Protein AF-A0A2W5D6F0-F1 (afdb_monomer)

Mean predicted aligned error: 7.06 Å

Foldseek 3Di:
DDDEAEAEVVRDVLSSVLQVQLLVQLQVQCVVVVHDRCVVFWNYWYHYPLAIETETLADDDPSSLVSSLVSCVVRVVHHSVRYHYDYPDVRPNDPDPPPDDPDPPPPDD

Solvent-accessible surface area (backbone atoms only — not comparable to full-atom values): 6380 Å² total; per-residue (Å²): 134,83,82,62,46,78,47,27,56,93,68,38,64,69,54,43,51,30,50,54,53,18,51,54,47,20,42,53,51,30,55,75,71,71,44,78,75,56,69,92,41,42,43,30,40,33,37,59,89,71,31,38,41,37,31,29,68,40,77,73,53,70,67,59,52,51,28,44,30,53,16,31,36,71,52,57,74,40,58,54,90,37,55,46,80,44,70,54,89,85,53,61,88,56,73,74,78,88,74,68,80,74,73,78,78,75,77,75,131

Radius of gyration: 14.88 Å; Cα contacts (8 Å, |Δi|>4): 153; chains: 1; bounding box: 52×28×34 Å

Sequence (109 aa):
MHKILITAYQHDEGRIARLNRSLGYAEAVLEHQGEPSLFPYLRSIHDHKGELEVGWLIEPRELQRKALERAWEKLGNETVDRVEHLLPDGAPVLEYPQEQRAVPRDRKP

Organism: NCBI:txid1007099

Secondary structure (DSSP, 8-state):
-PPPEEEEGGG-HHHHHHHHHHHHHHHHHHHHHTPPPSGGGEEEEEEETTEEEEEESSPPPHHHHHHHHHHIIIII-S-GGGEEEE--TT-----------PPP-----

Nearest PDB structures (foldseek):
  7ms9-assembly1_A  TM=5.766E-01  e=4.024E-02  Corynebacterium glutamicum
  3gad-assembly1_C  TM=5.834E-01  e=3.535E-02  Plasmodium yoelii yoelii
  4dh4-assembly1_A  TM=4.662E-01  e=1.177E-02  Toxoplasma gondii
  4p7m-assembly1_B  TM=5.597E-01  e=9.332E-02  Plasmodium falciparum
  7ms8-assembly1_A  TM=4.928E-01  e=3.535E-02  Corynebacterium glutamicum

pLDDT: mean 86.22, std 15.85, range [41.34, 97.81]

Structure (mmCIF, N/CA/C/O backbone):
data_AF-A0A2W5D6F0-F1
#
_entry.id   AF-A0A2W5D6F0-F1
#
loop_
_atom_site.group_PDB
_atom_site.id
_atom_site.type_symbol
_atom_site.label_atom_id
_atom_site.label_alt_id
_atom_site.label_comp_id
_atom_site.label_asym_id
_atom_site.label_entity_id
_atom_site.label_seq_id
_atom_site.pdbx_PDB_ins_code
_atom_site.Cartn_x
_atom_site.Cartn_y
_atom_site.Cartn_z
_atom_site.occupancy
_atom_site.B_iso_or_equiv
_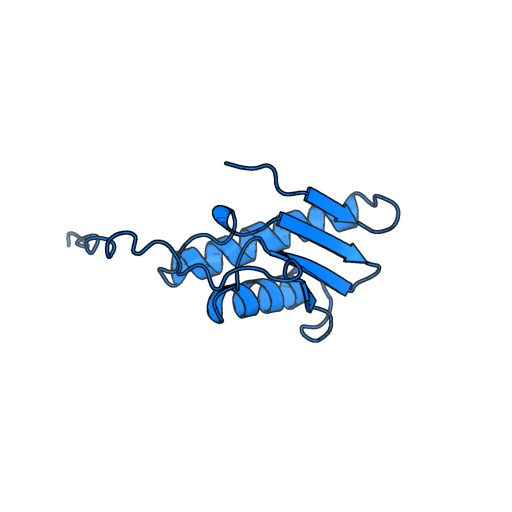atom_site.auth_seq_id
_atom_site.auth_comp_id
_atom_site.auth_asym_id
_atom_site.auth_atom_id
_atom_site.pdbx_PDB_model_num
ATOM 1 N N . MET A 1 1 ? -2.017 15.319 7.981 1.00 60.31 1 MET A N 1
ATOM 2 C CA . MET A 1 1 ? -1.638 14.178 7.124 1.00 60.31 1 MET A CA 1
ATOM 3 C C . MET A 1 1 ? -0.122 14.136 7.080 1.00 60.31 1 MET A C 1
ATOM 5 O O . MET A 1 1 ? 0.476 15.119 6.651 1.00 60.31 1 MET A O 1
ATOM 9 N N . HIS A 1 2 ? 0.508 13.098 7.630 1.00 84.25 2 HIS A N 1
ATOM 10 C CA . HIS A 1 2 ? 1.954 12.919 7.478 1.00 84.25 2 HIS A CA 1
ATOM 11 C C . HIS A 1 2 ? 2.265 12.457 6.048 1.00 84.25 2 HIS A C 1
ATOM 13 O O . HIS A 1 2 ? 1.387 11.992 5.320 1.00 84.25 2 HIS A O 1
ATOM 19 N N . LYS A 1 3 ? 3.514 12.640 5.621 1.00 90.50 3 LYS A N 1
ATOM 20 C CA . LYS A 1 3 ? 3.957 12.246 4.283 1.00 90.50 3 LYS A CA 1
ATOM 21 C C . LYS A 1 3 ? 4.296 10.755 4.276 1.00 90.50 3 LYS A C 1
ATOM 23 O O . LYS A 1 3 ? 5.172 10.335 5.026 1.00 90.50 3 LYS A O 1
ATOM 28 N N . ILE A 1 4 ? 3.643 9.993 3.402 1.00 94.94 4 ILE A N 1
ATOM 29 C CA . ILE A 1 4 ? 3.976 8.588 3.141 1.00 94.94 4 ILE A CA 1
ATOM 30 C C . ILE A 1 4 ? 5.182 8.551 2.201 1.00 94.94 4 ILE A C 1
ATOM 32 O O . ILE A 1 4 ? 5.195 9.231 1.169 1.00 94.94 4 ILE A O 1
ATOM 36 N N . LEU A 1 5 ? 6.206 7.778 2.554 1.00 96.75 5 LEU A N 1
ATOM 37 C CA . LEU A 1 5 ? 7.358 7.562 1.684 1.00 96.75 5 LEU A CA 1
ATOM 38 C C . LEU A 1 5 ? 7.037 6.467 0.659 1.00 96.75 5 LEU A C 1
ATOM 40 O O . LEU A 1 5 ? 6.867 5.314 1.034 1.00 96.75 5 LEU A O 1
ATOM 44 N N . ILE A 1 6 ? 6.972 6.827 -0.623 1.00 97.44 6 ILE A N 1
ATOM 45 C CA . ILE A 1 6 ? 6.750 5.886 -1.730 1.00 97.44 6 ILE A CA 1
ATOM 46 C C . ILE A 1 6 ? 8.050 5.774 -2.520 1.00 97.44 6 ILE A C 1
ATOM 48 O O . ILE A 1 6 ? 8.520 6.768 -3.077 1.00 97.44 6 ILE A O 1
ATOM 52 N N . THR A 1 7 ? 8.644 4.586 -2.560 1.00 97.69 7 THR A N 1
ATOM 53 C CA . THR A 1 7 ? 9.918 4.344 -3.252 1.00 97.69 7 THR A CA 1
ATOM 54 C C . THR A 1 7 ? 9.884 3.021 -4.004 1.00 97.69 7 THR A C 1
ATOM 56 O O . THR A 1 7 ? 9.071 2.151 -3.730 1.00 97.69 7 THR A O 1
ATOM 59 N N . ALA A 1 8 ? 10.792 2.838 -4.953 1.00 96.75 8 ALA A N 1
ATOM 60 C CA . ALA A 1 8 ? 10.947 1.574 -5.660 1.00 96.75 8 ALA A CA 1
ATOM 61 C C . ALA A 1 8 ? 12.423 1.298 -5.925 1.00 96.75 8 ALA A C 1
ATOM 63 O O . ALA A 1 8 ? 13.241 2.225 -5.947 1.00 96.75 8 ALA A O 1
ATOM 64 N N . TYR A 1 9 ? 12.760 0.028 -6.142 1.00 93.81 9 TYR A N 1
ATOM 65 C CA . TYR A 1 9 ? 14.084 -0.377 -6.593 1.00 93.81 9 TYR A CA 1
ATOM 66 C C . TYR A 1 9 ? 14.498 0.444 -7.823 1.00 93.81 9 TYR A C 1
ATOM 68 O O . TYR A 1 9 ? 13.730 0.574 -8.776 1.00 93.81 9 TYR A O 1
ATOM 76 N N . GLN A 1 10 ? 15.703 1.023 -7.770 1.00 94.81 10 GLN A N 1
ATOM 77 C CA . GLN A 1 10 ? 16.260 1.909 -8.805 1.00 94.81 10 GLN A CA 1
ATOM 78 C C . GLN A 1 10 ? 15.418 3.155 -9.132 1.00 94.81 10 GLN A C 1
ATOM 80 O O . GLN A 1 10 ? 15.638 3.773 -10.168 1.00 94.81 10 GLN A O 1
ATOM 85 N N . HIS A 1 11 ? 14.491 3.558 -8.255 1.00 92.56 11 HIS A N 1
ATOM 86 C CA . HIS A 1 11 ? 13.575 4.679 -8.500 1.00 92.56 11 HIS A CA 1
ATOM 87 C C . HIS A 1 11 ? 12.746 4.526 -9.787 1.00 92.56 11 HIS A C 1
ATOM 89 O O . HIS A 1 11 ? 12.375 5.519 -10.407 1.00 92.56 11 HIS A O 1
ATOM 95 N N . ASP A 1 12 ? 12.446 3.286 -10.182 1.00 95.38 12 ASP A N 1
ATOM 96 C CA . ASP A 1 12 ? 11.675 3.008 -11.390 1.00 95.38 12 ASP A CA 1
ATOM 97 C C . ASP A 1 12 ? 10.261 3.616 -11.315 1.00 95.38 12 ASP A C 1
ATOM 99 O O . ASP A 1 12 ? 9.474 3.324 -10.406 1.00 95.38 12 ASP A O 1
ATOM 103 N N . GLU A 1 13 ? 9.925 4.465 -12.286 1.00 95.19 13 GLU A N 1
ATOM 104 C CA . GLU A 1 13 ? 8.647 5.183 -12.314 1.00 95.19 13 GLU A CA 1
ATOM 105 C C . GLU A 1 13 ? 7.450 4.247 -12.534 1.00 95.19 13 GLU A C 1
ATOM 107 O O . GLU A 1 13 ? 6.367 4.490 -11.996 1.00 95.19 13 GLU A O 1
ATOM 112 N N . GLY A 1 14 ? 7.629 3.145 -13.270 1.00 94.19 14 GLY A N 1
ATOM 113 C CA . GLY A 1 14 ? 6.586 2.142 -13.490 1.00 94.19 14 GLY A CA 1
ATOM 114 C C . GLY A 1 14 ? 6.211 1.410 -12.200 1.00 94.19 14 GLY A C 1
ATOM 115 O O . GLY A 1 14 ? 5.024 1.214 -11.905 1.00 94.19 14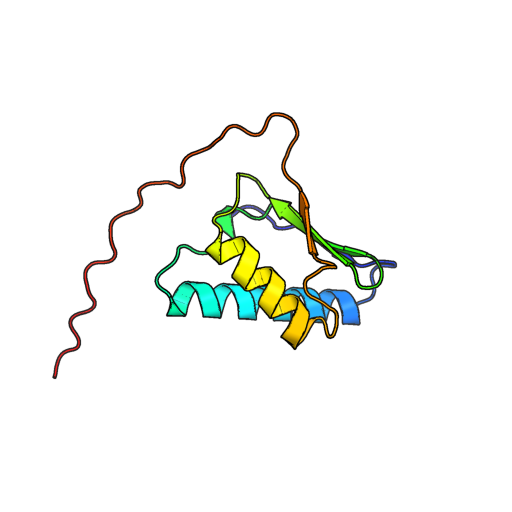 GLY A O 1
ATOM 116 N N . ARG A 1 15 ? 7.216 1.076 -11.387 1.00 94.69 15 ARG A N 1
ATOM 117 C CA . ARG A 1 15 ? 7.061 0.518 -10.041 1.00 94.69 15 ARG A CA 1
ATOM 118 C C . ARG A 1 15 ? 6.398 1.515 -9.093 1.00 94.69 15 ARG A C 1
ATOM 120 O O . ARG A 1 15 ? 5.433 1.177 -8.411 1.00 94.69 15 ARG A O 1
ATOM 127 N N . ILE A 1 16 ? 6.812 2.779 -9.109 1.00 96.69 16 ILE A N 1
ATOM 128 C CA . ILE A 1 16 ? 6.138 3.823 -8.317 1.00 96.69 16 ILE A CA 1
ATOM 129 C C . ILE A 1 16 ? 4.670 3.974 -8.749 1.00 96.69 16 ILE A C 1
ATOM 131 O O . ILE A 1 16 ? 3.772 4.081 -7.907 1.00 96.69 16 ILE A O 1
ATOM 135 N N . ALA A 1 17 ? 4.382 3.928 -10.049 1.00 95.69 17 ALA A N 1
ATOM 136 C CA . ALA A 1 17 ? 3.015 4.000 -10.550 1.00 95.69 17 ALA A CA 1
ATOM 137 C C . ALA A 1 17 ? 2.166 2.799 -10.091 1.00 95.69 17 ALA A C 1
ATOM 139 O O . ALA A 1 17 ? 1.008 2.990 -9.711 1.00 95.69 17 ALA A O 1
ATOM 140 N N . ARG A 1 18 ? 2.712 1.571 -10.079 1.00 95.12 18 ARG A N 1
ATOM 141 C CA . ARG A 1 18 ? 1.969 0.391 -9.590 1.00 95.12 18 ARG A CA 1
ATOM 142 C C . ARG A 1 18 ? 1.749 0.411 -8.078 1.00 95.12 18 ARG A C 1
ATOM 144 O O . ARG A 1 18 ? 0.672 0.011 -7.640 1.00 95.12 18 ARG A O 1
ATOM 151 N N . LEU A 1 19 ? 2.689 0.951 -7.298 1.00 97.00 19 LEU A N 1
ATOM 152 C CA . LEU A 1 19 ? 2.503 1.187 -5.862 1.00 97.00 19 LEU A CA 1
ATOM 153 C C . LEU A 1 19 ? 1.323 2.126 -5.596 1.00 97.00 19 LEU A C 1
ATOM 155 O O . LEU A 1 19 ? 0.432 1.791 -4.821 1.00 97.00 19 LEU A O 1
ATOM 159 N N . ASN A 1 20 ? 1.260 3.259 -6.301 1.00 97.00 20 ASN A N 1
ATOM 160 C CA . ASN A 1 20 ? 0.151 4.207 -6.162 1.00 97.00 20 ASN A CA 1
ATOM 161 C C . ASN A 1 20 ? -1.205 3.583 -6.528 1.00 97.00 20 ASN A C 1
ATOM 163 O O . ASN A 1 20 ? -2.188 3.775 -5.813 1.00 97.00 20 ASN A O 1
ATOM 167 N N . ARG A 1 21 ? -1.264 2.793 -7.610 1.00 97.25 21 ARG A N 1
ATOM 168 C CA . ARG A 1 21 ? -2.490 2.065 -7.980 1.00 97.25 21 ARG A CA 1
ATOM 169 C C . 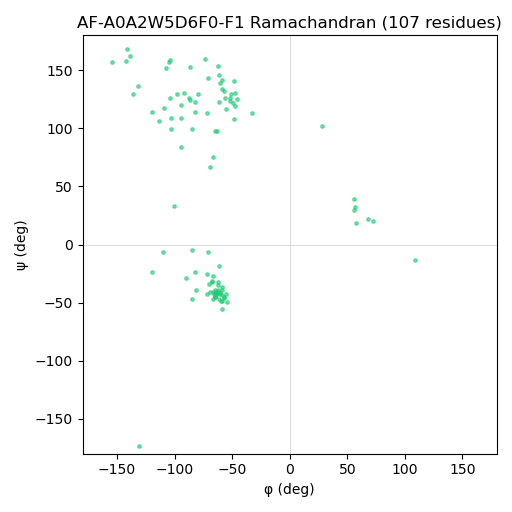ARG A 1 21 ? -2.889 1.037 -6.920 1.00 97.25 21 ARG A C 1
ATOM 171 O O . ARG A 1 21 ? -4.069 0.931 -6.603 1.00 97.25 21 ARG A O 1
ATOM 178 N N . SER A 1 22 ? -1.916 0.317 -6.362 1.00 96.88 22 SER A N 1
ATOM 179 C CA . SER A 1 22 ? -2.149 -0.677 -5.307 1.00 96.88 22 SER A CA 1
ATOM 180 C C . SER A 1 22 ? -2.689 -0.021 -4.033 1.00 96.88 22 SER A C 1
ATOM 182 O O . SER A 1 22 ? -3.681 -0.488 -3.481 1.00 96.88 22 SER A O 1
ATOM 184 N N . LEU A 1 23 ? -2.118 1.117 -3.626 1.00 97.25 23 LEU A N 1
ATOM 185 C CA . LEU A 1 23 ? -2.628 1.920 -2.511 1.00 97.25 23 LEU A CA 1
ATOM 186 C C . LEU A 1 23 ? -4.075 2.373 -2.737 1.00 97.25 23 LEU A C 1
ATOM 188 O O . LEU A 1 23 ? -4.915 2.191 -1.861 1.00 97.25 23 LEU A O 1
ATOM 192 N N . GLY A 1 24 ? -4.378 2.921 -3.918 1.00 97.62 24 GLY A N 1
ATOM 193 C CA . GLY A 1 24 ? -5.736 3.364 -4.247 1.00 97.62 24 GLY A CA 1
ATOM 194 C C . GLY A 1 24 ? -6.755 2.221 -4.245 1.00 97.62 24 GLY A C 1
ATOM 195 O O . GLY A 1 24 ? -7.871 2.390 -3.762 1.00 97.62 24 GLY A O 1
ATOM 196 N N . TYR A 1 25 ? -6.370 1.039 -4.735 1.00 97.75 25 TYR A N 1
ATOM 197 C CA . TYR A 1 25 ? -7.228 -0.145 -4.690 1.00 97.75 25 TYR A CA 1
ATOM 198 C C . TYR A 1 25 ? -7.470 -0.632 -3.262 1.00 97.75 25 TYR A C 1
ATOM 200 O O . TYR A 1 25 ? -8.614 -0.903 -2.903 1.00 97.75 25 TYR A O 1
ATOM 208 N N . ALA A 1 26 ? -6.414 -0.737 -2.450 1.00 97.81 26 ALA A N 1
ATOM 209 C CA . ALA A 1 26 ? -6.533 -1.160 -1.059 1.00 97.81 26 ALA A CA 1
ATOM 210 C C . ALA A 1 26 ? -7.458 -0.216 -0.275 1.00 97.81 26 ALA A C 1
ATOM 212 O O . ALA A 1 26 ? -8.351 -0.684 0.429 1.00 97.81 26 ALA A O 1
ATOM 213 N N . GLU A 1 27 ? -7.312 1.096 -0.472 1.00 97.69 27 GLU A N 1
ATOM 214 C CA . GLU A 1 27 ? -8.186 2.094 0.145 1.00 97.69 27 GLU A CA 1
ATOM 215 C C . GLU A 1 27 ? -9.649 1.925 -0.287 1.00 97.69 27 GLU A C 1
ATOM 217 O O . GLU A 1 27 ? -10.538 1.879 0.560 1.00 97.69 27 GLU A O 1
ATOM 222 N N . ALA A 1 28 ? -9.909 1.753 -1.586 1.00 97.56 28 ALA A N 1
ATOM 223 C CA . ALA A 1 28 ? -11.268 1.552 -2.089 1.00 97.56 28 ALA A CA 1
ATOM 224 C C . ALA A 1 28 ? -11.919 0.268 -1.538 1.00 97.56 28 ALA A C 1
ATOM 226 O O . ALA A 1 28 ? -13.126 0.234 -1.291 1.00 97.56 28 ALA A O 1
ATOM 227 N N . VAL A 1 29 ? -11.133 -0.795 -1.327 1.00 96.88 29 VAL A N 1
ATOM 228 C CA . VAL A 1 29 ? -11.611 -2.033 -0.692 1.00 96.88 29 VAL A CA 1
ATOM 229 C C . VAL A 1 29 ? -12.008 -1.783 0.763 1.00 96.88 29 VAL A C 1
ATOM 231 O O . VAL A 1 29 ? -13.079 -2.233 1.170 1.00 96.88 29 VAL A O 1
ATOM 234 N N . LEU A 1 30 ? -11.186 -1.062 1.529 1.00 96.44 30 LEU A N 1
ATOM 235 C CA . LEU A 1 30 ? -11.488 -0.733 2.925 1.00 96.44 30 LEU A CA 1
ATOM 236 C C . LEU A 1 30 ? -12.718 0.168 3.037 1.00 96.44 30 LEU A C 1
ATOM 238 O O . LEU A 1 30 ? -13.614 -0.129 3.826 1.00 96.44 30 LEU A O 1
ATOM 242 N N . GLU A 1 31 ? -12.812 1.202 2.196 1.00 96.31 31 GLU A N 1
ATOM 243 C CA . GLU A 1 31 ? -13.973 2.095 2.146 1.00 96.31 31 GLU A CA 1
ATOM 244 C C . GLU A 1 31 ? -15.261 1.308 1.864 1.00 96.31 31 GLU A C 1
ATOM 246 O O . GLU A 1 31 ? -16.262 1.471 2.563 1.00 96.31 31 GLU A O 1
ATOM 251 N N . HIS A 1 32 ? -15.231 0.394 0.888 1.00 95.56 32 HIS A N 1
ATOM 252 C CA . HIS A 1 32 ? -16.376 -0.456 0.565 1.00 95.56 32 HIS A CA 1
ATOM 253 C C . HIS A 1 32 ? -16.795 -1.372 1.728 1.00 95.56 32 HIS A C 1
ATOM 255 O O . HIS A 1 32 ? -17.981 -1.672 1.878 1.00 95.56 32 HIS A O 1
ATOM 261 N N . GLN A 1 33 ? -15.839 -1.811 2.549 1.00 93.62 33 GLN A N 1
ATOM 262 C CA . GLN A 1 33 ? -16.075 -2.655 3.725 1.00 93.62 33 GLN A CA 1
ATOM 263 C C . GLN A 1 33 ? -16.440 -1.858 4.988 1.00 93.62 33 GLN A C 1
ATOM 265 O O . GLN A 1 33 ? -16.776 -2.463 6.004 1.00 93.62 33 GLN A O 1
ATOM 270 N N . GLY A 1 34 ? -16.417 -0.522 4.932 1.00 92.75 34 GLY A N 1
ATOM 271 C CA . GLY A 1 34 ? -16.651 0.338 6.093 1.00 92.75 34 GLY A CA 1
ATOM 272 C C . GLY A 1 34 ? -15.494 0.346 7.097 1.00 92.75 34 GLY A C 1
ATOM 273 O O . GLY A 1 34 ? -15.705 0.689 8.260 1.00 92.75 34 GLY A O 1
ATOM 274 N N . GLU A 1 35 ? -14.290 -0.039 6.669 1.00 92.50 35 GLU A N 1
ATOM 275 C CA . GLU A 1 35 ? -13.083 0.010 7.494 1.00 92.50 35 GLU A CA 1
ATOM 276 C C . GLU A 1 35 ? -12.404 1.388 7.426 1.00 92.50 35 GLU A C 1
ATOM 278 O O . GLU A 1 35 ? -12.512 2.092 6.418 1.00 92.50 35 GLU A O 1
ATOM 283 N N . PRO A 1 36 ? -11.662 1.789 8.476 1.00 91.25 36 PRO A N 1
ATOM 284 C CA . PRO A 1 36 ? -10.887 3.020 8.455 1.00 91.25 36 PRO A CA 1
ATOM 285 C C . PRO A 1 36 ? -9.811 3.018 7.366 1.00 91.25 36 PRO A C 1
ATOM 287 O O . PRO A 1 36 ? -9.149 2.001 7.124 1.00 91.25 36 PRO A O 1
ATOM 290 N N . SER A 1 37 ? -9.575 4.208 6.808 1.00 93.88 37 SER A N 1
ATOM 291 C CA . SER A 1 37 ? -8.482 4.487 5.874 1.00 93.88 37 SER A CA 1
ATOM 292 C C . SER A 1 37 ? -7.146 3.948 6.386 1.00 93.88 37 SER A C 1
ATOM 294 O O . SER A 1 37 ? -6.832 4.059 7.575 1.00 93.88 37 SER A O 1
ATOM 296 N N . LEU A 1 38 ? -6.334 3.401 5.484 1.00 94.69 38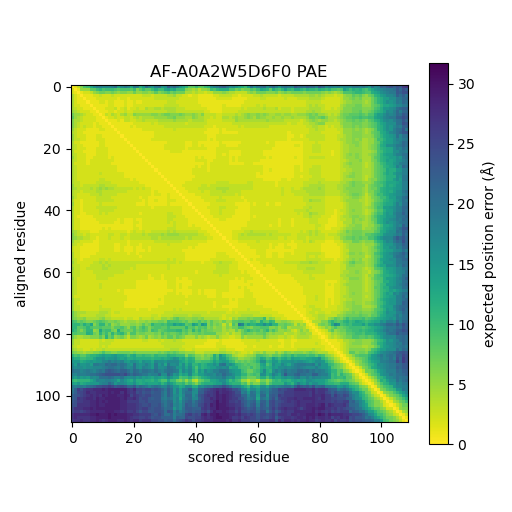 LEU A N 1
ATOM 297 C CA . LEU A 1 38 ? -4.992 2.916 5.820 1.00 94.69 38 LEU A CA 1
ATOM 298 C C . LEU A 1 38 ? -3.948 4.048 5.841 1.00 94.69 38 LEU A C 1
ATOM 300 O O . LEU A 1 38 ? -2.932 3.946 6.531 1.00 94.69 38 LEU A O 1
ATOM 304 N N . PHE A 1 39 ? -4.196 5.151 5.123 1.00 95.31 39 PHE A N 1
ATOM 305 C CA . PHE A 1 39 ? -3.226 6.236 4.932 1.00 95.31 39 PHE A CA 1
ATOM 306 C C . PHE A 1 39 ? -2.729 6.904 6.223 1.00 95.31 39 PHE A C 1
ATOM 308 O O . PHE A 1 39 ? -1.528 7.172 6.302 1.00 95.31 39 PHE A O 1
ATOM 315 N N . PRO A 1 40 ? -3.566 7.146 7.255 1.00 93.19 40 PRO A N 1
ATOM 316 C CA . PRO A 1 40 ? -3.099 7.689 8.532 1.00 93.19 40 PRO A CA 1
ATOM 317 C C . PRO A 1 40 ? -2.086 6.792 9.255 1.00 93.19 40 PRO A C 1
ATOM 319 O O . PRO A 1 40 ? -1.356 7.277 10.115 1.00 93.19 40 PRO A O 1
ATOM 322 N N . TYR A 1 41 ? -2.017 5.511 8.895 1.00 92.06 41 TYR A N 1
ATOM 323 C CA . TYR A 1 41 ? -1.221 4.502 9.589 1.00 92.06 41 TYR A CA 1
ATOM 324 C C . TYR A 1 41 ? -0.011 4.022 8.777 1.00 92.06 41 TYR A C 1
ATOM 326 O O . TYR A 1 41 ? 0.822 3.296 9.314 1.00 92.06 41 TYR A O 1
ATOM 334 N N . LEU A 1 42 ? 0.132 4.433 7.512 1.00 94.44 42 LEU A N 1
ATOM 335 C CA . LEU A 1 42 ? 1.271 4.059 6.671 1.00 94.44 42 LEU A CA 1
ATOM 336 C C . LEU A 1 42 ? 2.456 5.005 6.831 1.00 94.44 42 LEU A C 1
ATOM 338 O O . LEU A 1 42 ? 2.347 6.195 6.565 1.00 94.44 42 LEU A O 1
ATOM 342 N N . ARG A 1 43 ? 3.634 4.472 7.140 1.00 95.06 43 ARG A N 1
ATOM 343 C CA . ARG A 1 43 ? 4.902 5.210 7.106 1.00 95.06 43 ARG A CA 1
ATOM 344 C C . ARG A 1 43 ? 5.513 5.212 5.705 1.00 95.06 43 ARG A C 1
ATOM 346 O O . ARG A 1 43 ? 5.959 6.256 5.221 1.00 95.06 43 ARG A O 1
ATOM 353 N N . SER A 1 44 ? 5.556 4.049 5.065 1.00 96.62 44 SER A N 1
ATOM 354 C CA . SER A 1 44 ? 6.213 3.864 3.774 1.00 96.62 44 SER A CA 1
ATOM 355 C C . SER A 1 44 ? 5.619 2.709 2.984 1.00 96.62 44 SER A C 1
ATOM 357 O O . SER A 1 44 ? 5.054 1.779 3.552 1.00 96.62 44 SER A O 1
ATOM 359 N N . ILE A 1 45 ? 5.805 2.755 1.672 1.00 97.50 45 ILE A N 1
ATOM 360 C CA . ILE A 1 45 ? 5.592 1.622 0.784 1.00 97.50 45 ILE A CA 1
ATOM 361 C C . ILE A 1 45 ? 6.764 1.553 -0.195 1.00 97.50 45 ILE A C 1
ATOM 363 O O . ILE A 1 45 ? 7.147 2.567 -0.794 1.00 97.50 45 ILE A O 1
ATOM 367 N N . HIS A 1 46 ? 7.358 0.374 -0.318 1.00 97.69 46 HIS A N 1
ATOM 368 C CA . HIS A 1 46 ? 8.515 0.146 -1.162 1.00 97.69 46 HIS A CA 1
ATOM 369 C C . HIS A 1 46 ? 8.324 -1.089 -2.035 1.00 97.69 46 HIS A C 1
ATOM 371 O O . HIS A 1 46 ? 7.842 -2.119 -1.585 1.00 97.69 46 HIS A O 1
ATOM 377 N N . ASP A 1 47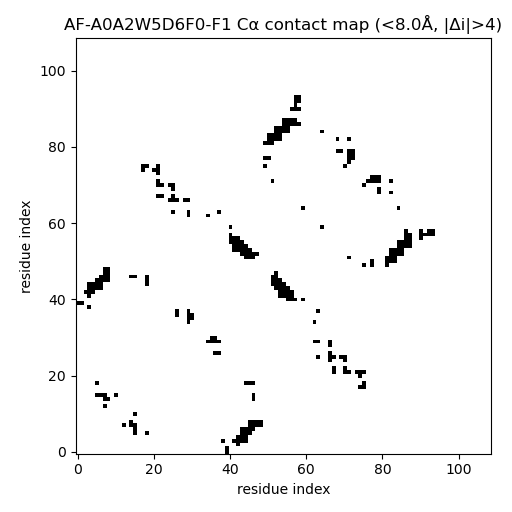 ? 8.702 -0.966 -3.302 1.00 97.00 47 ASP A N 1
ATOM 378 C CA . ASP A 1 47 ? 8.757 -2.082 -4.239 1.00 97.00 47 ASP A CA 1
ATOM 379 C C . ASP A 1 47 ? 10.204 -2.529 -4.434 1.00 97.00 47 ASP A C 1
ATOM 381 O O . ASP A 1 47 ? 10.958 -1.942 -5.225 1.00 97.00 47 ASP A O 1
ATOM 385 N N . HIS A 1 48 ? 10.572 -3.598 -3.741 1.00 95.25 48 HIS A N 1
ATOM 386 C CA . HIS A 1 48 ? 11.877 -4.218 -3.821 1.00 95.25 48 HIS A CA 1
ATOM 387 C C . HIS A 1 48 ? 11.849 -5.368 -4.830 1.00 95.25 48 HIS A C 1
ATOM 389 O O . HIS A 1 48 ? 11.709 -6.538 -4.494 1.00 95.25 48 HIS A O 1
ATOM 395 N N . LYS A 1 49 ? 12.014 -5.048 -6.118 1.00 92.31 49 LYS A N 1
ATOM 396 C CA . LYS A 1 49 ? 12.140 -6.059 -7.191 1.00 92.31 49 LYS A CA 1
ATOM 397 C C . LYS A 1 49 ? 10.959 -7.050 -7.271 1.00 92.31 49 LYS A C 1
ATOM 399 O O . LYS A 1 49 ? 11.152 -8.171 -7.730 1.00 92.31 49 LYS A O 1
ATOM 404 N N . GLY A 1 50 ? 9.738 -6.625 -6.939 1.00 91.94 50 GLY A N 1
ATOM 405 C CA . GLY A 1 50 ? 8.559 -7.510 -6.934 1.00 91.94 50 GLY A CA 1
ATOM 406 C C . GLY A 1 50 ? 8.053 -7.851 -5.538 1.00 91.94 50 GLY A C 1
ATOM 407 O O . GLY A 1 50 ? 6.920 -8.304 -5.399 1.00 91.94 50 GLY A O 1
ATOM 408 N N . GLU A 1 51 ? 8.849 -7.565 -4.517 1.00 95.81 51 GLU A N 1
ATOM 409 C CA . GLU A 1 51 ? 8.443 -7.653 -3.122 1.00 95.81 51 GLU A CA 1
ATOM 410 C C . GLU A 1 51 ? 7.898 -6.307 -2.644 1.00 95.81 51 GLU A C 1
ATOM 412 O O . GLU A 1 51 ? 8.492 -5.256 -2.898 1.00 95.81 51 GLU A O 1
ATOM 417 N N . LEU A 1 52 ? 6.726 -6.335 -2.016 1.00 97.62 52 LEU A N 1
ATOM 418 C CA . LEU A 1 52 ? 6.084 -5.167 -1.442 1.00 97.62 52 LEU A CA 1
ATOM 419 C C . LEU A 1 52 ? 6.442 -5.063 0.034 1.00 97.62 52 LEU A C 1
ATOM 421 O O . LEU A 1 52 ? 5.913 -5.807 0.852 1.00 97.62 52 LEU A O 1
ATOM 425 N N . GLU A 1 53 ? 7.260 -4.085 0.384 1.00 97.56 53 GLU A N 1
ATOM 426 C CA . GLU A 1 53 ? 7.537 -3.743 1.775 1.00 97.56 53 GLU A CA 1
ATOM 427 C C . GLU A 1 53 ? 6.582 -2.619 2.209 1.00 97.56 53 GLU A C 1
ATOM 429 O O . GLU A 1 53 ? 6.567 -1.520 1.639 1.00 97.56 53 GLU A O 1
ATOM 434 N N . VAL A 1 54 ? 5.770 -2.875 3.231 1.00 97.81 54 VAL A N 1
ATOM 435 C CA . VAL A 1 54 ? 4.803 -1.922 3.781 1.00 97.81 54 VAL A CA 1
ATOM 436 C C . VAL A 1 54 ? 5.220 -1.542 5.193 1.00 97.81 54 VAL A C 1
ATOM 438 O O . VAL A 1 54 ? 5.060 -2.318 6.133 1.00 97.81 54 VAL A O 1
ATOM 441 N N . GLY A 1 55 ? 5.728 -0.324 5.353 1.00 95.88 55 GLY A N 1
ATOM 442 C CA . GLY A 1 55 ? 6.085 0.225 6.655 1.00 95.88 55 GLY A CA 1
ATOM 443 C C . GLY A 1 55 ? 4.886 0.887 7.318 1.00 95.88 55 GLY A C 1
ATOM 444 O O . GLY A 1 55 ? 4.309 1.825 6.763 1.00 95.88 55 GLY A O 1
ATOM 445 N N . TRP A 1 56 ? 4.554 0.458 8.530 1.00 94.69 56 TRP A N 1
ATOM 446 C CA . TRP A 1 56 ? 3.448 1.003 9.314 1.00 94.69 56 TRP A CA 1
ATOM 447 C C . TRP A 1 56 ? 3.933 1.929 10.431 1.00 94.69 56 TRP A C 1
ATOM 449 O O . TRP A 1 56 ? 5.093 1.902 10.838 1.00 94.69 56 TRP A O 1
ATOM 459 N N . LEU A 1 57 ? 3.043 2.793 10.910 1.00 90.75 57 LEU A N 1
ATOM 460 C CA . LEU A 1 57 ? 3.240 3.595 12.119 1.00 90.75 57 LEU A CA 1
ATOM 461 C C . LEU A 1 57 ? 2.731 2.869 13.370 1.00 90.75 57 LEU A C 1
ATOM 463 O O . LEU A 1 57 ? 3.249 3.108 14.457 1.00 90.75 57 LEU A O 1
ATOM 467 N N . ILE A 1 58 ? 1.728 2.005 13.203 1.00 88.81 58 ILE A N 1
ATOM 468 C CA . ILE A 1 58 ? 1.089 1.191 14.245 1.00 88.81 58 ILE A CA 1
ATOM 469 C C . ILE A 1 58 ? 0.774 -0.199 13.686 1.00 88.81 58 ILE A C 1
ATOM 471 O O . ILE A 1 58 ? 0.824 -0.390 12.473 1.00 88.81 58 ILE A O 1
ATOM 475 N N . GLU A 1 59 ? 0.408 -1.148 14.545 1.00 89.88 59 GLU A N 1
ATOM 476 C CA . GLU A 1 59 ? -0.043 -2.481 14.128 1.00 89.88 59 GLU A CA 1
ATOM 477 C C . GLU A 1 59 ? -1.229 -2.393 13.146 1.00 89.88 59 GLU A C 1
ATOM 479 O O . GLU A 1 59 ? -2.287 -1.900 13.544 1.00 89.88 59 GLU A O 1
ATOM 484 N N . PRO A 1 60 ? -1.101 -2.853 11.884 1.00 92.00 60 PRO A N 1
ATOM 485 C CA . PRO A 1 60 ? -2.203 -2.815 10.935 1.00 92.00 60 PRO A CA 1
ATOM 486 C C . PRO A 1 60 ? -3.305 -3.821 11.283 1.00 92.00 60 PRO A C 1
ATOM 488 O O . PRO A 1 60 ? -3.030 -4.965 11.653 1.00 92.00 60 PRO A O 1
ATOM 491 N N . ARG A 1 61 ? -4.568 -3.446 11.050 1.00 92.00 61 ARG A N 1
ATOM 492 C CA . ARG A 1 61 ? -5.699 -4.386 11.1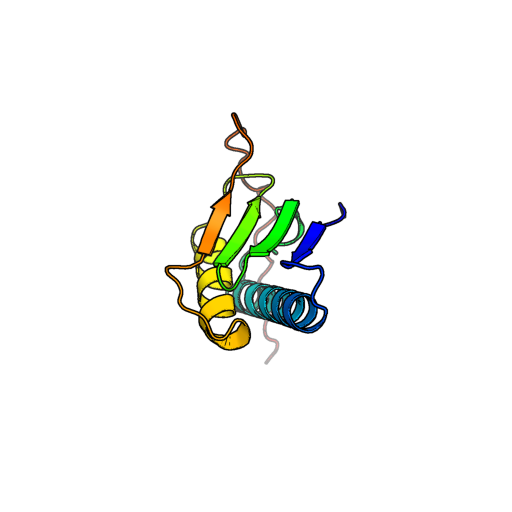21 1.00 92.00 61 ARG A CA 1
ATOM 493 C C . ARG A 1 61 ? -5.548 -5.492 10.087 1.00 92.00 61 ARG A C 1
ATOM 495 O O . ARG A 1 61 ? -5.029 -5.278 8.992 1.00 92.00 61 ARG A O 1
ATOM 502 N N . GLU A 1 62 ? -6.137 -6.645 10.382 1.00 93.06 62 GLU A N 1
ATOM 503 C CA . GLU A 1 62 ? -6.149 -7.791 9.471 1.00 93.06 62 GLU A CA 1
ATOM 504 C C . GLU A 1 62 ? -6.722 -7.436 8.087 1.00 93.06 62 GLU A C 1
ATOM 506 O O . GLU A 1 62 ? -6.145 -7.803 7.066 1.00 93.06 62 GLU A O 1
ATOM 511 N N . LEU A 1 63 ? -7.813 -6.663 8.031 1.00 94.62 63 LEU A N 1
ATOM 512 C CA . LEU A 1 63 ? -8.399 -6.227 6.759 1.00 94.62 63 LEU A CA 1
ATOM 513 C C . LEU A 1 63 ? -7.503 -5.246 5.993 1.00 94.62 63 LEU A C 1
ATOM 515 O O . LEU A 1 63 ? -7.473 -5.297 4.768 1.00 94.62 63 LEU A O 1
ATOM 519 N N . GLN A 1 64 ? -6.723 -4.410 6.684 1.00 95.62 64 GLN A N 1
ATOM 520 C CA . GLN A 1 64 ? -5.758 -3.510 6.043 1.00 95.62 64 GLN A CA 1
ATOM 521 C C . GLN A 1 64 ? -4.586 -4.288 5.433 1.00 95.62 64 GLN A C 1
ATOM 523 O O . GLN A 1 64 ? -4.194 -3.997 4.301 1.00 95.62 64 GLN A O 1
ATOM 528 N N . ARG A 1 65 ? -4.081 -5.315 6.135 1.00 95.69 65 ARG A N 1
ATOM 529 C CA . ARG A 1 65 ? -3.076 -6.249 5.594 1.00 95.69 65 ARG A CA 1
ATOM 530 C C . ARG A 1 65 ? -3.600 -6.941 4.333 1.00 95.69 65 ARG A C 1
ATOM 532 O O . ARG A 1 65 ? -3.053 -6.756 3.248 1.00 95.69 65 ARG A O 1
ATOM 539 N N . LYS A 1 66 ? -4.759 -7.597 4.446 1.00 96.62 66 LYS A N 1
ATOM 540 C CA . LYS A 1 66 ? -5.415 -8.318 3.341 1.00 96.62 66 LYS A CA 1
ATOM 541 C C . LYS A 1 66 ? -5.749 -7.431 2.142 1.00 96.62 66 LYS A C 1
ATOM 543 O O . LYS A 1 66 ? -5.669 -7.882 1.000 1.00 96.62 66 LYS A O 1
ATOM 548 N N . ALA A 1 67 ? -6.147 -6.180 2.374 1.00 97.06 67 ALA A N 1
ATOM 549 C CA . ALA A 1 67 ? -6.441 -5.239 1.297 1.00 97.06 67 ALA A CA 1
ATOM 550 C C . ALA A 1 67 ? -5.188 -4.927 0.464 1.00 97.06 67 ALA A C 1
ATOM 552 O O . ALA A 1 67 ? -5.274 -4.903 -0.764 1.00 97.06 67 ALA A O 1
ATOM 553 N N . LEU A 1 68 ? -4.032 -4.747 1.109 1.00 97.31 68 LEU A N 1
ATOM 554 C CA . LEU A 1 68 ? -2.754 -4.520 0.429 1.00 97.31 68 LEU A CA 1
ATOM 555 C C . LEU A 1 68 ? -2.221 -5.777 -0.257 1.00 97.31 68 LEU A C 1
ATOM 557 O O . LEU A 1 68 ? -1.810 -5.687 -1.411 1.00 97.31 68 LEU A O 1
ATOM 561 N N . GLU A 1 69 ? -2.306 -6.941 0.388 1.00 96.88 69 GLU A N 1
ATOM 562 C CA . GLU A 1 69 ? -1.970 -8.237 -0.225 1.00 96.88 69 GLU A CA 1
ATOM 563 C C . GLU A 1 69 ? -2.764 -8.452 -1.519 1.00 96.88 69 GLU A C 1
ATOM 565 O O . GLU A 1 69 ? -2.204 -8.705 -2.589 1.00 96.88 69 GLU A O 1
ATOM 570 N N . ARG A 1 70 ? -4.084 -8.249 -1.454 1.00 95.44 70 ARG A N 1
ATOM 571 C CA . ARG A 1 70 ? -4.965 -8.352 -2.619 1.00 95.44 70 ARG A CA 1
ATOM 572 C C . ARG A 1 70 ? -4.655 -7.289 -3.671 1.00 95.44 70 ARG A C 1
ATOM 574 O O . ARG A 1 70 ? -4.720 -7.581 -4.865 1.00 95.44 70 ARG A O 1
ATOM 581 N N . ALA A 1 71 ? -4.346 -6.061 -3.261 1.00 96.50 71 ALA A N 1
ATOM 582 C CA . ALA A 1 71 ? -3.958 -5.007 -4.190 1.00 96.50 71 ALA A CA 1
ATOM 583 C C . ALA A 1 71 ? -2.674 -5.372 -4.944 1.00 96.50 71 ALA A C 1
ATOM 585 O O . ALA A 1 71 ? -2.606 -5.180 -6.159 1.00 96.50 71 ALA A O 1
ATOM 586 N N . TRP A 1 72 ? -1.691 -5.941 -4.245 1.00 96.12 72 TRP A N 1
ATOM 587 C CA . TRP A 1 72 ? -0.428 -6.366 -4.834 1.00 96.12 72 TRP A CA 1
ATOM 588 C C . TRP A 1 72 ? -0.615 -7.514 -5.821 1.00 96.12 72 TRP A C 1
ATOM 590 O O . TRP A 1 72 ? -0.113 -7.443 -6.943 1.00 96.12 72 TRP A O 1
ATOM 600 N N . GLU A 1 73 ? -1.447 -8.496 -5.471 1.00 95.06 73 GLU A N 1
ATOM 601 C CA . GLU A 1 73 ? -1.805 -9.581 -6.386 1.00 95.06 73 GLU A CA 1
ATOM 602 C C . GLU A 1 73 ? -2.428 -9.047 -7.689 1.00 95.06 73 GLU A C 1
ATOM 604 O O . GLU A 1 73 ? -2.067 -9.461 -8.790 1.00 95.06 73 GLU A O 1
ATOM 609 N N . LYS A 1 74 ? -3.361 -8.092 -7.586 1.00 93.56 74 LYS A N 1
ATOM 610 C CA . LYS A 1 74 ? -4.114 -7.593 -8.749 1.00 93.56 74 LYS A CA 1
ATOM 611 C C . LYS A 1 74 ? -3.366 -6.556 -9.580 1.00 93.56 74 LYS A C 1
ATOM 613 O O . LYS A 1 74 ? -3.519 -6.541 -10.798 1.00 93.56 74 LYS A O 1
ATOM 618 N N . LEU A 1 75 ? -2.632 -5.649 -8.939 1.00 92.94 75 LEU A N 1
ATOM 619 C CA . LEU A 1 75 ? -2.072 -4.449 -9.577 1.00 92.94 75 LEU A CA 1
ATOM 620 C C . LEU A 1 75 ? -0.546 -4.394 -9.522 1.00 92.94 75 LEU A C 1
ATOM 622 O O . LEU A 1 75 ? 0.065 -3.737 -10.371 1.00 92.94 75 LEU A O 1
ATOM 626 N N . GLY A 1 76 ? 0.056 -5.092 -8.560 1.00 82.12 76 GLY A N 1
ATOM 627 C CA . GLY A 1 76 ? 1.484 -5.383 -8.536 1.00 82.12 76 GLY A CA 1
ATOM 628 C C . GLY A 1 76 ? 1.877 -6.413 -9.596 1.00 82.12 76 GLY A C 1
ATOM 629 O O . GLY A 1 76 ? 3.003 -6.350 -10.085 1.00 82.12 76 GLY A O 1
ATOM 630 N N . ASN A 1 77 ? 0.941 -7.275 -10.024 1.00 83.31 77 ASN A N 1
ATOM 631 C CA . ASN A 1 77 ? 1.199 -8.432 -10.895 1.00 83.31 77 ASN A CA 1
ATOM 632 C C . ASN A 1 77 ? 2.265 -9.368 -10.294 1.00 83.31 77 ASN A C 1
ATOM 634 O O . ASN A 1 77 ? 3.152 -9.865 -10.984 1.00 83.31 77 ASN A O 1
ATOM 638 N N . GLU A 1 78 ? 2.185 -9.541 -8.980 1.00 84.06 78 GLU A N 1
ATOM 639 C CA . GLU A 1 78 ? 3.043 -10.383 -8.148 1.00 84.06 78 GLU A CA 1
ATOM 640 C C . GLU A 1 78 ? 2.133 -11.239 -7.255 1.00 84.06 78 GLU A C 1
ATOM 642 O O . GLU A 1 78 ? 0.914 -11.246 -7.422 1.00 84.06 78 GLU A O 1
ATOM 647 N N . THR A 1 79 ? 2.698 -11.988 -6.318 1.00 76.44 79 THR A N 1
ATOM 648 C CA . THR A 1 79 ? 1.948 -12.893 -5.442 1.00 76.44 79 THR A CA 1
ATOM 649 C C . THR A 1 79 ? 1.806 -12.333 -4.023 1.00 76.44 79 THR A C 1
ATOM 651 O O . THR A 1 79 ? 2.576 -11.475 -3.593 1.00 76.44 79 T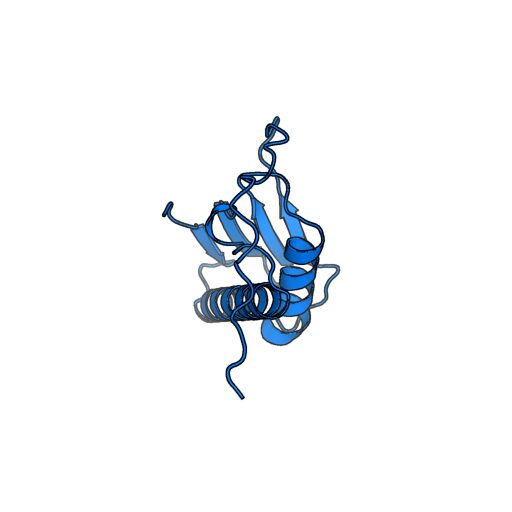HR A O 1
ATOM 654 N N . VAL A 1 80 ? 0.788 -12.795 -3.287 1.00 75.81 80 VAL A N 1
ATOM 655 C CA . VAL A 1 80 ? 0.474 -12.302 -1.928 1.00 75.81 80 VAL A CA 1
ATOM 656 C C . VAL A 1 80 ? 1.550 -12.636 -0.890 1.00 75.81 80 VAL A C 1
ATOM 658 O O . VAL A 1 80 ? 1.713 -11.900 0.074 1.00 75.81 80 VAL A O 1
ATOM 661 N N . ASP A 1 81 ? 2.310 -13.714 -1.094 1.00 82.62 81 ASP A N 1
ATOM 662 C CA . ASP A 1 81 ? 3.442 -14.131 -0.253 1.00 82.62 81 ASP A CA 1
ATOM 663 C C . ASP A 1 81 ? 4.666 -13.212 -0.393 1.00 82.62 81 ASP A C 1
ATOM 665 O O . ASP A 1 81 ? 5.622 -13.346 0.362 1.00 82.62 81 ASP A O 1
ATOM 669 N N . ARG A 1 82 ? 4.626 -12.259 -1.331 1.00 90.38 82 ARG A N 1
ATOM 670 C CA . ARG A 1 82 ? 5.653 -11.232 -1.540 1.00 90.38 82 ARG A CA 1
ATOM 671 C C . ARG A 1 82 ? 5.260 -9.888 -0.941 1.00 90.38 82 ARG A C 1
ATOM 673 O O . ARG A 1 82 ? 5.577 -8.845 -1.511 1.00 90.38 82 ARG A O 1
ATOM 680 N N . VAL A 1 83 ? 4.522 -9.907 0.164 1.00 95.25 83 VAL A N 1
ATOM 681 C CA . VAL A 1 83 ? 4.157 -8.705 0.912 1.00 95.25 83 VAL A CA 1
ATOM 682 C C . VAL A 1 83 ? 4.702 -8.812 2.327 1.00 95.25 83 VAL A C 1
ATOM 684 O O . VAL A 1 83 ? 4.270 -9.650 3.116 1.00 95.25 83 VAL A O 1
ATOM 687 N N . GLU A 1 84 ? 5.640 -7.933 2.654 1.00 96.06 84 GLU A N 1
ATOM 688 C CA . GLU A 1 84 ? 6.229 -7.821 3.978 1.00 96.06 84 GLU A CA 1
ATOM 689 C C . GLU A 1 84 ? 5.648 -6.606 4.708 1.00 96.06 84 GLU A C 1
ATOM 691 O O . GLU A 1 84 ? 5.676 -5.475 4.223 1.00 96.06 84 GLU A O 1
ATOM 696 N N . HIS A 1 85 ? 5.111 -6.833 5.906 1.00 95.38 85 HIS A N 1
ATOM 697 C CA . HIS A 1 85 ? 4.574 -5.776 6.759 1.00 95.38 85 HIS A CA 1
ATOM 698 C C . HIS A 1 85 ? 5.564 -5.466 7.879 1.00 95.38 85 HIS A C 1
ATOM 700 O O . HIS A 1 85 ? 5.711 -6.245 8.820 1.00 95.38 85 HIS A O 1
ATOM 706 N N . LEU A 1 86 ? 6.193 -4.300 7.791 1.00 94.06 86 LEU A N 1
ATOM 707 C CA . LEU A 1 86 ? 7.227 -3.845 8.709 1.00 94.06 86 LEU A CA 1
ATOM 708 C C . LEU A 1 86 ? 6.634 -2.909 9.762 1.00 94.06 86 LEU A C 1
ATOM 710 O O . LEU A 1 86 ? 5.958 -1.926 9.438 1.00 94.06 86 LEU A O 1
ATOM 714 N N . LEU A 1 87 ? 6.928 -3.192 11.027 1.00 89.19 87 LEU A N 1
ATOM 715 C CA . LEU A 1 87 ? 6.563 -2.350 12.162 1.00 89.19 87 LEU A CA 1
ATOM 716 C C . LEU A 1 87 ? 7.800 -1.649 12.726 1.00 89.19 87 LEU A C 1
ATOM 718 O O . LEU A 1 87 ? 8.905 -2.179 12.617 1.00 89.19 87 LEU A O 1
ATOM 722 N N . PRO A 1 88 ? 7.646 -0.464 13.336 1.00 77.88 88 PRO A N 1
ATOM 723 C CA . PRO A 1 88 ? 8.724 0.145 14.098 1.00 77.88 88 PRO A CA 1
ATOM 724 C C . PRO A 1 88 ? 9.143 -0.768 15.258 1.00 77.88 88 PRO A C 1
ATOM 726 O O . PRO A 1 88 ? 8.286 -1.316 15.955 1.00 77.88 88 PRO A O 1
ATOM 729 N N . ASP A 1 89 ? 10.447 -0.880 15.514 1.00 73.00 89 ASP A N 1
ATOM 730 C CA . ASP A 1 89 ? 10.946 -1.556 16.713 1.00 73.00 89 ASP A CA 1
ATOM 731 C C . ASP A 1 89 ? 10.348 -0.911 17.970 1.00 73.00 89 ASP A C 1
ATOM 733 O O . ASP A 1 89 ? 10.431 0.305 18.164 1.00 73.00 89 ASP A O 1
ATOM 737 N N . GLY A 1 90 ? 9.722 -1.726 18.824 1.00 66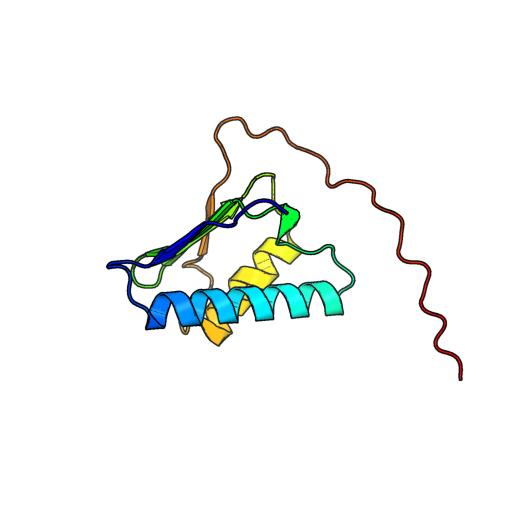.00 90 GLY A N 1
ATOM 738 C CA . GLY A 1 90 ? 9.064 -1.244 20.040 1.00 66.00 90 GLY A CA 1
ATOM 739 C C . GLY A 1 90 ? 7.818 -0.394 19.781 1.00 66.00 90 GLY A C 1
ATOM 740 O O . GLY A 1 90 ? 7.446 0.395 20.652 1.00 66.00 90 GLY A O 1
ATOM 741 N N . ALA A 1 91 ? 7.184 -0.525 18.607 1.00 59.84 91 ALA A N 1
ATOM 742 C CA . ALA A 1 91 ? 5.928 0.150 18.320 1.00 59.84 91 ALA A CA 1
ATOM 743 C C . ALA A 1 91 ? 4.912 -0.139 19.437 1.00 59.84 91 ALA A C 1
ATOM 745 O O . ALA A 1 91 ? 4.637 -1.308 19.731 1.00 59.84 91 ALA A O 1
ATOM 746 N N . PRO A 1 92 ? 4.355 0.900 20.081 1.00 57.69 92 PRO A N 1
ATOM 747 C CA . PRO A 1 92 ? 3.264 0.687 21.006 1.00 57.69 92 PRO A CA 1
ATOM 748 C C . PRO A 1 92 ? 2.122 0.010 20.247 1.00 57.69 92 PRO A C 1
ATOM 750 O O . PRO A 1 92 ? 1.850 0.358 19.094 1.00 57.69 92 PRO A O 1
ATOM 753 N N . VAL A 1 93 ? 1.438 -0.934 20.899 1.00 56.72 93 VAL A N 1
ATOM 754 C CA . VAL A 1 93 ? 0.119 -1.405 20.459 1.00 56.72 93 VAL A CA 1
ATOM 755 C C . VAL A 1 93 ? -0.826 -0.216 20.631 1.00 56.72 93 VAL A C 1
ATOM 757 O O . VAL A 1 93 ? -1.536 -0.095 21.624 1.00 56.72 93 VAL A O 1
ATOM 760 N N . LEU A 1 94 ? -0.727 0.761 19.732 1.00 57.31 94 LEU A N 1
ATOM 761 C CA . LEU A 1 94 ? -1.628 1.891 19.701 1.00 57.31 94 LEU A CA 1
ATOM 762 C C . LEU A 1 94 ? -2.944 1.345 19.192 1.00 57.31 94 LEU A C 1
ATOM 764 O O . LEU A 1 94 ? -3.052 0.890 18.053 1.00 57.31 94 LEU A O 1
ATOM 768 N N . GLU A 1 95 ? -3.935 1.363 20.072 1.00 59.47 95 GLU A N 1
ATOM 769 C CA . GLU A 1 95 ? -5.299 1.116 19.666 1.00 59.47 95 GLU A CA 1
ATOM 770 C C . GLU A 1 95 ? -5.656 2.135 18.588 1.00 59.47 95 GLU A C 1
ATOM 772 O O . GLU A 1 95 ? -5.404 3.337 18.724 1.00 59.47 95 GLU A O 1
ATOM 777 N N . TYR A 1 96 ? -6.236 1.639 17.498 1.00 66.94 96 TYR A N 1
ATOM 778 C CA . TYR A 1 96 ? -6.886 2.499 16.526 1.00 66.94 96 TYR A CA 1
ATOM 779 C C . TYR A 1 96 ? -7.787 3.472 17.281 1.00 66.94 96 TYR A C 1
ATOM 781 O O . TYR A 1 96 ? -8.577 3.002 18.110 1.00 66.94 96 TYR A O 1
ATOM 789 N N . PRO A 1 97 ? -7.701 4.787 17.006 1.00 63.81 97 PRO A N 1
ATOM 790 C CA . PRO A 1 97 ? -8.634 5.741 17.571 1.00 63.81 97 PRO A CA 1
ATOM 791 C C . PRO A 1 97 ? -10.047 5.182 17.422 1.00 63.81 97 PRO A C 1
ATOM 793 O O . PRO A 1 97 ? -10.451 4.775 16.329 1.00 63.81 97 PRO A O 1
ATOM 796 N N . GLN A 1 98 ? -10.771 5.092 18.536 1.00 56.19 98 GLN A N 1
ATOM 797 C CA . GLN A 1 98 ? -12.180 4.709 18.566 1.00 56.19 98 GLN A CA 1
ATOM 798 C C . GLN A 1 98 ? -12.993 5.845 17.923 1.00 56.19 98 GLN A C 1
ATOM 800 O O . GLN A 1 98 ? -13.722 6.569 18.598 1.00 56.19 98 GLN A O 1
ATOM 805 N N . GLU A 1 99 ? -12.827 6.085 16.624 1.00 56.03 99 GLU A N 1
ATOM 806 C CA . GLU A 1 99 ? -13.581 7.110 15.918 1.00 56.03 99 GLU A CA 1
ATOM 807 C C . GLU A 1 99 ? -14.926 6.531 15.483 1.00 56.03 99 GLU A C 1
ATOM 809 O O . GLU A 1 99 ? -15.040 5.757 14.537 1.00 56.03 99 GLU A O 1
ATOM 814 N N . GLN A 1 100 ? -15.919 6.874 16.311 1.00 46.97 100 GLN A N 1
ATOM 815 C CA . GLN A 1 100 ? -17.345 7.043 16.039 1.00 46.97 100 GLN A CA 1
ATOM 816 C C . GLN A 1 100 ? -17.870 6.198 14.879 1.00 46.97 100 GLN A C 1
ATOM 818 O O . GLN A 1 100 ? -17.739 6.574 13.716 1.00 46.97 100 GLN A O 1
ATOM 823 N N . ARG A 1 101 ? -18.542 5.087 15.231 1.00 41.34 101 ARG A N 1
ATOM 824 C CA . ARG A 1 101 ? -19.424 4.325 14.333 1.00 41.34 101 ARG A CA 1
ATOM 825 C C . ARG A 1 101 ? -20.083 5.293 13.360 1.00 41.34 101 ARG A C 1
ATOM 827 O O . ARG A 1 101 ? -20.868 6.136 13.797 1.00 41.34 101 ARG A O 1
ATOM 834 N N . ALA A 1 102 ? -19.740 5.175 12.078 1.00 46.94 102 ALA A N 1
ATOM 835 C CA . ALA A 1 102 ? -20.397 5.930 11.031 1.00 46.94 102 ALA A CA 1
ATOM 836 C C . ALA A 1 102 ? -21.906 5.809 11.261 1.00 46.94 102 ALA A C 1
ATOM 838 O O . ALA A 1 102 ? -22.444 4.699 11.311 1.00 46.94 102 ALA A O 1
ATOM 839 N N . VAL A 1 103 ? -22.570 6.947 11.483 1.00 50.72 103 VAL A N 1
ATOM 840 C CA . VAL A 1 103 ? -24.031 6.998 11.496 1.00 50.72 103 VAL 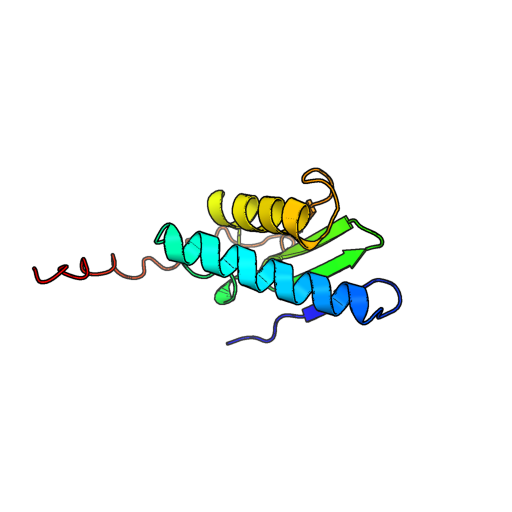A CA 1
ATOM 841 C C . VAL A 1 103 ? -24.468 6.335 10.191 1.00 50.72 103 VAL A C 1
ATOM 843 O O . VAL A 1 103 ? -23.941 6.724 9.140 1.00 50.72 103 VAL A O 1
ATOM 846 N N . PRO A 1 104 ? -25.340 5.308 10.223 1.00 48.09 104 PRO A N 1
ATOM 847 C CA . PRO A 1 104 ? -25.805 4.668 9.007 1.00 48.09 104 PRO A CA 1
ATOM 848 C C . PRO A 1 104 ? -26.266 5.768 8.060 1.00 48.09 104 PRO A C 1
ATOM 850 O O . PRO A 1 104 ? -27.103 6.592 8.428 1.00 48.09 104 PRO A O 1
ATOM 853 N N . ARG A 1 105 ? -25.673 5.841 6.864 1.00 57.97 105 ARG A N 1
ATOM 854 C CA . ARG A 1 105 ? -26.244 6.672 5.809 1.00 57.97 105 ARG A CA 1
ATOM 855 C C . ARG A 1 105 ? -27.595 6.045 5.517 1.00 57.97 105 ARG A C 1
ATOM 857 O O . ARG A 1 105 ? -27.648 5.032 4.821 1.00 57.97 105 ARG A O 1
ATOM 864 N N . ASP A 1 106 ? -28.648 6.605 6.106 1.00 51.97 106 ASP A N 1
ATOM 865 C CA . ASP A 1 106 ? -30.020 6.280 5.762 1.00 51.97 106 ASP A CA 1
ATOM 866 C C . ASP A 1 106 ? -30.107 6.348 4.240 1.00 51.97 106 ASP A C 1
ATOM 868 O O . ASP A 1 106 ? -30.012 7.418 3.629 1.00 51.97 106 ASP A O 1
ATOM 872 N N . ARG A 1 107 ? -30.214 5.175 3.608 1.00 56.22 107 ARG A N 1
ATOM 873 C CA . ARG A 1 107 ? -30.632 5.093 2.218 1.00 56.22 107 ARG A CA 1
ATOM 874 C C . ARG A 1 107 ? -32.063 5.602 2.222 1.00 56.22 107 ARG A C 1
ATOM 876 O O . ARG A 1 107 ? -32.976 4.866 2.587 1.00 56.22 107 ARG A O 1
ATOM 883 N N . LYS A 1 108 ? -32.246 6.879 1.891 1.00 50.16 108 LYS A N 1
ATOM 884 C CA . LYS A 1 108 ? -33.577 7.388 1.579 1.00 50.16 108 LYS A CA 1
ATOM 885 C C . LYS A 1 108 ? -34.123 6.568 0.395 1.00 50.16 108 LYS A C 1
ATOM 887 O O . LYS A 1 108 ? -33.344 6.317 -0.528 1.00 50.16 108 LYS A O 1
ATOM 892 N N . PRO A 1 109 ? -35.386 6.113 0.469 1.00 60.28 109 PRO A N 1
ATOM 893 C CA . PRO A 1 109 ? -36.021 5.310 -0.572 1.00 60.28 109 PRO A CA 1
ATOM 894 C C . PRO A 1 109 ? -36.163 6.068 -1.893 1.00 60.28 109 PRO A C 1
ATOM 896 O O . PRO A 1 109 ? -36.224 7.321 -1.857 1.00 60.28 109 PRO A O 1
#